Protein AF-A0A968FVG3-F1 (afdb_monomer)

Nearest PDB structures (foldseek):
  3k1j-assembly1_B  TM=2.838E-01  e=2.269E+00  Thermococcus onnurineus NA1
  4jqs-assembly1_A  TM=3.815E-01  e=6.740E+00  Bacteroides uniformis ATCC 8492
  3k1j-assembly1_A  TM=2.733E-01  e=5.134E+00  Thermococcus onnurineus NA1

Foldseek 3Di:
DPDPPDPDDFDKDKDADPAPEEDEEEDAPDVVCCVQLVVVVVCVVVVVCPVVRNHYTYMYRSHPPD

pLDDT: mean 89.64, std 12.91, range [44.47, 98.0]

Structure (mmCIF, N/CA/C/O backbone):
data_AF-A0A968FVG3-F1
#
_entry.id   AF-A0A968FVG3-F1
#
loop_
_atom_site.group_PDB
_atom_site.id
_atom_site.type_symbol
_atom_site.label_atom_id
_atom_site.label_alt_id
_atom_site.label_comp_id
_atom_site.label_asym_id
_atom_site.label_entity_id
_atom_site.label_seq_id
_atom_site.pdbx_PDB_ins_code
_atom_site.Cartn_x
_atom_site.Cartn_y
_atom_site.Cartn_z
_atom_site.occupancy
_atom_site.B_iso_or_equiv
_atom_site.auth_seq_id
_atom_site.auth_comp_id
_atom_site.auth_asym_id
_atom_site.auth_atom_id
_atom_site.pdbx_PDB_model_num
ATOM 1 N N . MET A 1 1 ? 20.767 1.786 -26.483 1.00 44.47 1 MET A N 1
ATOM 2 C CA . MET A 1 1 ? 20.633 2.924 -25.554 1.00 44.47 1 MET A CA 1
ATOM 3 C C . MET A 1 1 ? 20.018 2.374 -24.278 1.00 44.47 1 MET A C 1
ATOM 5 O O . MET A 1 1 ? 18.895 1.893 -24.377 1.00 44.47 1 MET A O 1
ATOM 9 N N . PRO A 1 2 ? 20.725 2.314 -23.139 1.00 45.47 2 PRO A N 1
ATOM 10 C CA . PRO A 1 2 ? 20.056 2.009 -21.878 1.00 45.47 2 PRO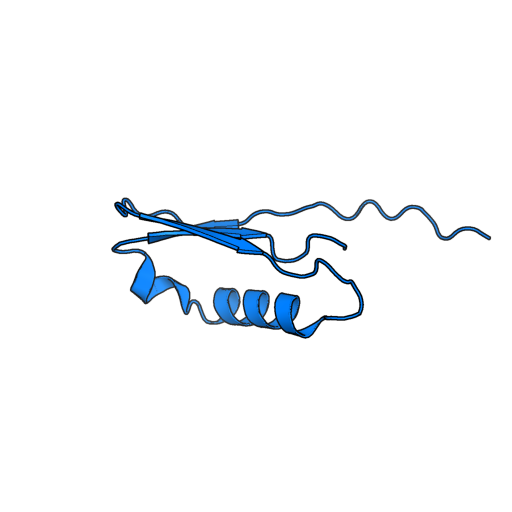 A CA 1
ATOM 11 C C . PRO A 1 2 ? 19.055 3.137 -21.587 1.00 45.47 2 PRO A C 1
ATOM 13 O O . PRO A 1 2 ? 19.357 4.306 -21.834 1.00 45.47 2 PRO A O 1
ATOM 16 N N . ALA A 1 3 ? 17.841 2.776 -21.171 1.00 57.16 3 ALA A N 1
ATOM 17 C CA . ALA A 1 3 ? 16.802 3.737 -20.821 1.00 57.16 3 ALA A CA 1
ATOM 18 C C . ALA A 1 3 ? 17.298 4.653 -19.684 1.00 57.16 3 ALA A C 1
ATOM 20 O O . ALA A 1 3 ? 18.067 4.190 -18.837 1.00 57.16 3 ALA A O 1
ATOM 21 N N . PRO A 1 4 ? 16.904 5.939 -19.659 1.00 56.69 4 PRO A N 1
ATOM 22 C CA . PRO A 1 4 ? 17.266 6.833 -18.567 1.00 56.69 4 PRO A CA 1
ATOM 23 C C . PRO A 1 4 ? 16.803 6.212 -17.246 1.00 56.69 4 PRO A C 1
ATOM 25 O O . PRO A 1 4 ? 15.645 5.805 -17.128 1.00 56.69 4 PRO A O 1
ATOM 28 N N . HIS A 1 5 ? 17.715 6.113 -16.275 1.00 59.22 5 HIS A N 1
ATOM 29 C CA . HIS A 1 5 ? 17.385 5.718 -14.909 1.00 59.22 5 HIS A CA 1
ATOM 30 C C . HIS A 1 5 ? 16.355 6.714 -14.380 1.00 59.22 5 HIS A C 1
ATOM 32 O O . HIS A 1 5 ? 16.682 7.847 -14.039 1.00 59.22 5 HIS A O 1
ATOM 38 N N . SER A 1 6 ? 15.092 6.311 -14.421 1.00 63.91 6 SER A N 1
ATOM 39 C CA . SER A 1 6 ? 13.989 7.103 -13.907 1.00 63.91 6 SER A CA 1
ATOM 40 C C . SER A 1 6 ? 13.943 6.813 -12.415 1.00 63.91 6 SER A C 1
ATOM 42 O O . SER A 1 6 ? 13.701 5.679 -12.011 1.00 63.91 6 SER A O 1
ATOM 44 N N . GLU A 1 7 ? 14.282 7.803 -11.593 1.00 81.94 7 GLU A N 1
ATOM 45 C CA . GLU A 1 7 ? 14.185 7.674 -10.141 1.00 81.94 7 GLU A CA 1
ATOM 46 C C . GLU A 1 7 ? 12.705 7.693 -9.749 1.00 81.94 7 GLU A C 1
ATOM 48 O O . GLU A 1 7 ? 12.116 8.748 -9.514 1.00 81.94 7 GLU A O 1
ATOM 53 N N . TYR A 1 8 ? 12.077 6.519 -9.720 1.00 89.06 8 TYR A N 1
ATOM 54 C CA . TYR A 1 8 ? 10.738 6.378 -9.169 1.00 89.06 8 TYR A CA 1
ATOM 55 C C . TYR A 1 8 ? 10.829 6.220 -7.646 1.00 89.06 8 TYR A C 1
ATOM 57 O O . TYR A 1 8 ? 11.479 5.288 -7.162 1.00 89.06 8 TYR A O 1
ATOM 65 N N . PRO A 1 9 ? 10.212 7.118 -6.856 1.00 90.81 9 PRO A N 1
ATOM 66 C CA . PRO A 1 9 ? 10.279 7.029 -5.407 1.00 90.81 9 PRO A CA 1
ATOM 67 C C . PRO A 1 9 ? 9.472 5.833 -4.897 1.00 90.81 9 PRO A C 1
ATOM 69 O O . PRO A 1 9 ? 8.318 5.628 -5.273 1.00 90.81 9 PRO A O 1
ATOM 72 N N . LEU A 1 10 ? 10.057 5.090 -3.958 1.00 92.38 10 LEU A N 1
ATOM 73 C CA . LEU A 1 10 ? 9.322 4.112 -3.165 1.00 92.38 10 LEU A CA 1
ATOM 74 C C . LEU A 1 10 ? 8.484 4.842 -2.115 1.00 92.38 10 LEU A C 1
ATOM 76 O O . LEU A 1 10 ? 9.010 5.455 -1.185 1.00 92.38 10 LEU A O 1
ATOM 80 N N . CYS A 1 11 ? 7.166 4.767 -2.269 1.00 93.06 11 CYS A N 1
ATOM 81 C CA . CYS A 1 11 ? 6.210 5.421 -1.386 1.00 93.06 11 CYS A CA 1
ATOM 82 C C . CYS A 1 11 ? 5.629 4.432 -0.371 1.00 93.06 11 CYS A C 1
ATOM 84 O O . CYS A 1 11 ? 5.292 3.300 -0.709 1.00 93.06 11 CYS A O 1
ATOM 86 N N . ALA A 1 12 ? 5.436 4.893 0.865 1.00 95.19 12 ALA A N 1
ATOM 87 C CA . ALA A 1 12 ? 4.683 4.175 1.885 1.00 95.19 12 ALA A CA 1
ATOM 88 C C . ALA A 1 12 ? 3.570 5.070 2.441 1.00 95.19 12 ALA A C 1
ATOM 90 O O . ALA A 1 12 ? 3.805 6.226 2.795 1.00 95.19 12 ALA A O 1
ATOM 91 N N . VAL A 1 13 ? 2.359 4.529 2.546 1.00 95.44 13 VAL A N 1
ATOM 92 C CA . VAL A 1 13 ? 1.188 5.214 3.103 1.00 95.44 13 VAL A CA 1
ATOM 93 C C . VAL A 1 13 ? 0.882 4.609 4.464 1.00 95.44 13 VAL A C 1
ATOM 95 O O . VAL A 1 13 ? 0.630 3.414 4.570 1.00 95.44 13 VAL A O 1
ATOM 98 N N . SER A 1 14 ? 0.895 5.428 5.513 1.00 94.50 14 SER A N 1
ATOM 99 C CA . SER A 1 14 ? 0.547 4.992 6.869 1.00 94.50 14 SER A CA 1
ATOM 100 C C . SER A 1 14 ? -0.803 5.566 7.282 1.00 94.50 14 SER A C 1
ATOM 102 O O . SER A 1 14 ? -0.990 6.781 7.315 1.00 94.50 14 SER A O 1
ATOM 104 N N . LEU A 1 15 ? -1.742 4.684 7.615 1.00 94.25 15 LEU A N 1
ATOM 105 C CA . LEU A 1 15 ? -3.084 5.006 8.085 1.00 94.25 15 LEU A CA 1
ATOM 106 C C . LEU A 1 15 ? -3.210 4.534 9.540 1.00 94.25 15 LEU A C 1
ATOM 108 O O . LEU A 1 15 ? -3.448 3.355 9.801 1.00 94.25 15 LEU A O 1
ATOM 112 N N . ALA A 1 16 ? -3.029 5.447 10.495 1.00 79.25 16 ALA A N 1
ATOM 113 C CA . ALA A 1 16 ? -3.060 5.138 11.925 1.00 79.25 16 ALA A CA 1
ATOM 114 C C . ALA A 1 16 ? -4.208 5.863 12.639 1.00 79.25 16 ALA A C 1
ATOM 116 O O . ALA A 1 16 ? -4.402 7.069 12.466 1.00 79.25 16 ALA A O 1
ATOM 117 N N . ARG A 1 17 ? -4.953 5.134 13.483 1.00 66.56 17 ARG A N 1
ATOM 118 C CA . ARG A 1 17 ? -5.865 5.726 14.474 1.00 66.56 17 ARG A CA 1
ATOM 119 C C . ARG A 1 17 ? -5.977 4.866 15.737 1.00 66.56 17 ARG A C 1
ATOM 121 O O . ARG A 1 17 ? -7.032 4.315 16.020 1.00 66.56 17 ARG A O 1
ATOM 128 N N . GLY A 1 18 ? -4.889 4.782 16.508 1.00 69.81 18 GLY A N 1
ATOM 129 C CA . GLY A 1 18 ? -4.903 4.234 17.874 1.00 69.81 18 GLY A CA 1
ATOM 130 C C . GLY A 1 18 ? -5.392 2.785 17.990 1.00 69.81 18 GLY A C 1
ATOM 131 O O . GLY A 1 18 ? -5.912 2.404 19.036 1.00 69.81 18 GLY A O 1
ATOM 132 N N . GLY A 1 19 ? -5.279 2.009 16.909 1.00 73.44 19 GLY A N 1
ATOM 133 C CA . GLY A 1 19 ? -5.616 0.590 16.891 1.00 73.44 19 GLY A CA 1
ATOM 134 C C . GLY A 1 19 ? -4.569 -0.237 17.639 1.00 73.44 19 GLY A C 1
ATOM 135 O O . GLY A 1 19 ? -3.402 0.136 17.702 1.00 73.44 19 GLY A O 1
ATOM 136 N N . SER A 1 20 ? -4.979 -1.372 18.203 1.00 84.94 20 SER A N 1
ATOM 137 C CA . SER A 1 20 ? -4.093 -2.297 18.928 1.00 84.94 20 SER A CA 1
ATOM 138 C C . SER A 1 20 ? -3.355 -3.285 18.019 1.00 84.94 20 SER A C 1
ATOM 140 O O . SER A 1 20 ? -2.503 -4.034 18.496 1.00 84.94 20 SER A O 1
ATOM 142 N N . HIS A 1 21 ? -3.694 -3.328 16.728 1.00 93.69 21 HIS A N 1
ATOM 143 C CA . HIS A 1 21 ? -3.117 -4.247 15.748 1.00 93.69 21 HIS A CA 1
ATOM 144 C C . HIS A 1 21 ? -2.475 -3.489 14.591 1.00 93.69 21 HIS A C 1
ATOM 146 O O . HIS A 1 21 ? -2.889 -2.379 14.266 1.00 93.69 21 HIS A O 1
ATOM 152 N N . ARG A 1 22 ? -1.493 -4.110 13.932 1.00 95.06 22 ARG A N 1
ATOM 153 C CA . ARG A 1 22 ? -0.788 -3.524 12.790 1.00 95.06 22 ARG A CA 1
ATOM 154 C C . ARG A 1 22 ? -0.726 -4.504 11.629 1.00 95.06 22 ARG A C 1
ATOM 156 O O . ARG A 1 22 ? -0.459 -5.685 11.835 1.00 95.06 22 ARG A O 1
ATOM 163 N N . VAL A 1 23 ? -0.943 -3.996 10.421 1.00 96.25 23 VAL A N 1
ATOM 164 C CA . VAL A 1 23 ? -0.817 -4.754 9.173 1.00 96.25 23 VAL A CA 1
ATOM 165 C C . VAL A 1 23 ? -0.002 -3.967 8.148 1.00 96.25 23 VAL A C 1
ATOM 167 O O . VAL A 1 23 ? -0.110 -2.743 8.057 1.00 96.25 23 VAL A O 1
ATOM 170 N N . LEU A 1 24 ? 0.821 -4.687 7.387 1.00 96.88 24 LEU A N 1
ATOM 171 C CA . LEU A 1 24 ? 1.514 -4.191 6.203 1.00 96.88 24 LEU A CA 1
ATOM 172 C C . LEU A 1 24 ? 0.901 -4.862 4.976 1.00 96.88 24 LEU A C 1
ATOM 174 O O . LEU A 1 24 ? 0.779 -6.086 4.946 1.00 96.88 24 LEU A O 1
ATOM 178 N N . ILE A 1 25 ? 0.547 -4.067 3.973 1.00 97.31 25 ILE A N 1
ATOM 179 C CA . ILE A 1 25 ? 0.051 -4.547 2.687 1.00 97.31 25 ILE A CA 1
ATOM 180 C C . ILE A 1 25 ? 0.970 -4.000 1.599 1.00 97.31 25 ILE A C 1
ATOM 182 O O . ILE A 1 25 ? 1.192 -2.794 1.522 1.00 97.31 25 ILE A O 1
ATOM 186 N N . SER A 1 26 ? 1.516 -4.873 0.762 1.00 96.94 26 SER A N 1
ATOM 187 C CA . SER A 1 26 ? 2.397 -4.479 -0.335 1.00 96.94 26 SER A CA 1
ATOM 188 C C . SER 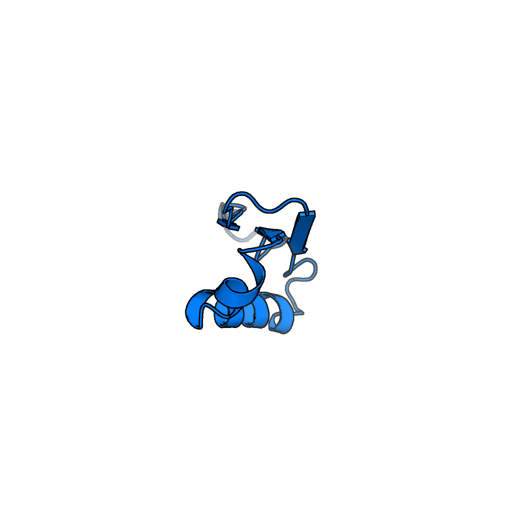A 1 26 ? 1.945 -5.061 -1.664 1.00 96.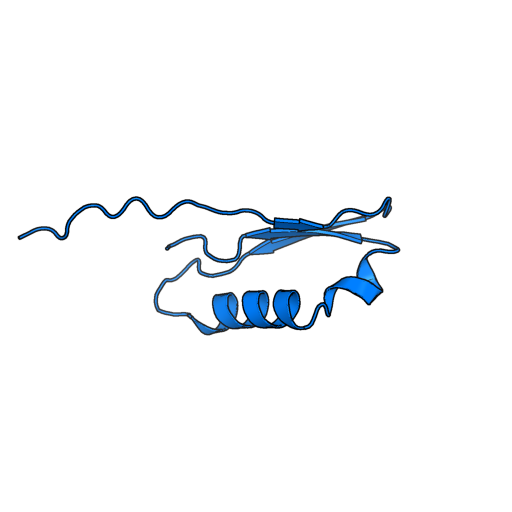94 26 SER A C 1
ATOM 190 O O . SER A 1 26 ? 1.422 -6.175 -1.697 1.00 96.94 26 SER A O 1
ATOM 192 N N . ALA A 1 27 ? 2.194 -4.332 -2.748 1.00 97.62 27 ALA A N 1
ATOM 193 C CA . ALA A 1 27 ? 1.940 -4.786 -4.110 1.00 97.62 27 ALA A CA 1
ATOM 194 C C . ALA A 1 27 ? 3.047 -4.339 -5.080 1.00 97.62 27 ALA A C 1
ATOM 196 O O . ALA A 1 27 ? 3.982 -3.632 -4.698 1.00 97.62 27 ALA A O 1
ATOM 197 N N . GLY A 1 28 ? 2.955 -4.804 -6.329 1.00 96.00 28 GLY A N 1
ATOM 198 C CA . GLY A 1 28 ? 3.908 -4.471 -7.388 1.00 96.00 28 GLY A CA 1
ATOM 199 C C . GLY A 1 28 ? 5.308 -5.022 -7.128 1.00 96.00 28 GLY A C 1
ATOM 200 O O . GLY A 1 28 ? 6.275 -4.292 -7.279 1.00 96.00 28 GLY A O 1
ATOM 201 N N . ILE A 1 29 ? 5.434 -6.273 -6.666 1.00 95.69 29 ILE A N 1
ATOM 202 C CA . ILE A 1 29 ? 6.741 -6.954 -6.566 1.00 95.69 29 ILE A CA 1
ATOM 203 C C . ILE A 1 29 ? 7.226 -7.331 -7.975 1.00 95.69 29 ILE A C 1
ATOM 205 O O . ILE A 1 29 ? 8.386 -7.106 -8.320 1.00 95.69 29 ILE A O 1
ATOM 209 N N . HIS A 1 30 ? 6.315 -7.837 -8.809 1.00 93.19 30 HIS A N 1
ATOM 210 C CA . HIS A 1 30 ? 6.539 -8.094 -10.229 1.00 93.19 30 HIS A CA 1
ATOM 211 C C . HIS A 1 30 ? 5.841 -7.001 -11.052 1.00 93.19 30 HIS A C 1
ATOM 213 O O . HIS A 1 30 ? 4.657 -6.728 -10.851 1.00 93.19 30 HIS A O 1
ATOM 219 N N . GLY A 1 31 ? 6.582 -6.331 -11.942 1.00 89.06 31 GLY A N 1
ATOM 220 C CA . GLY A 1 31 ? 6.086 -5.166 -12.693 1.00 89.06 31 GLY A CA 1
ATOM 221 C C . GLY A 1 31 ? 5.059 -5.508 -13.780 1.00 89.06 31 GLY A C 1
ATOM 222 O O . GLY A 1 31 ? 4.338 -4.636 -14.256 1.00 89.06 31 GLY A O 1
ATOM 223 N N . ASP A 1 32 ? 4.964 -6.779 -14.157 1.00 93.44 32 ASP A N 1
ATOM 224 C CA . ASP A 1 32 ? 3.980 -7.329 -15.089 1.00 93.44 32 ASP A CA 1
ATOM 225 C C . ASP A 1 32 ? 2.689 -7.814 -14.399 1.00 93.44 32 ASP A C 1
ATOM 227 O O . ASP A 1 32 ? 1.761 -8.261 -15.074 1.00 93.44 32 ASP A O 1
ATOM 231 N N . GLU A 1 33 ? 2.580 -7.654 -13.073 1.00 95.31 33 GLU A N 1
ATOM 232 C CA . GLU A 1 33 ? 1.397 -7.980 -12.264 1.00 95.31 33 GLU A CA 1
ATOM 233 C C . GLU A 1 33 ? 0.680 -6.705 -11.747 1.00 95.31 33 GLU A C 1
ATOM 235 O O . GLU A 1 33 ? 0.634 -6.444 -10.538 1.00 95.31 33 GLU A O 1
ATOM 240 N N . PRO A 1 34 ? 0.064 -5.882 -12.622 1.00 95.81 34 PRO A N 1
ATOM 241 C CA . PRO A 1 34 ? -0.472 -4.569 -12.240 1.00 95.81 34 PRO A CA 1
ATOM 242 C C . PRO A 1 34 ? -1.695 -4.643 -11.318 1.00 95.81 34 PRO A C 1
ATOM 244 O O . PRO A 1 34 ? -1.990 -3.696 -10.593 1.00 95.81 34 PRO A O 1
ATOM 247 N N . ALA A 1 35 ? -2.412 -5.772 -11.311 1.00 97.81 35 ALA A N 1
ATOM 248 C CA . ALA A 1 35 ? -3.673 -5.913 -10.587 1.00 97.81 35 ALA A CA 1
ATOM 249 C C . ALA A 1 35 ? -3.534 -5.643 -9.077 1.00 97.81 35 ALA A C 1
ATOM 251 O O . ALA A 1 35 ? -4.445 -5.081 -8.473 1.00 97.81 35 ALA A O 1
ATOM 252 N N . GLY A 1 36 ? -2.398 -6.003 -8.467 1.00 97.12 36 GLY A N 1
ATOM 253 C CA . GLY A 1 36 ? -2.147 -5.723 -7.052 1.00 97.12 36 GLY A CA 1
ATOM 254 C C . GLY A 1 36 ? -1.983 -4.228 -6.764 1.00 97.12 36 GLY A C 1
ATOM 255 O O . GLY A 1 36 ? -2.520 -3.735 -5.774 1.00 97.12 36 GLY A O 1
ATOM 256 N N . VAL A 1 37 ? -1.273 -3.508 -7.639 1.00 97.44 37 VAL A N 1
ATOM 257 C CA . VAL A 1 37 ? -1.071 -2.054 -7.524 1.00 97.44 37 VAL A CA 1
ATOM 258 C C . VAL A 1 37 ? -2.420 -1.344 -7.644 1.00 97.44 37 VAL A C 1
ATOM 260 O O . VAL A 1 37 ? -2.801 -0.582 -6.755 1.00 97.44 37 VAL A O 1
ATOM 263 N N . GLU A 1 38 ? -3.189 -1.681 -8.682 1.00 98.00 38 GLU A N 1
ATOM 264 C CA . GLU A 1 38 ? -4.517 -1.108 -8.932 1.00 98.00 38 GLU A CA 1
ATOM 265 C C . GLU A 1 38 ? -5.509 -1.417 -7.805 1.00 98.00 38 GLU A C 1
ATOM 267 O O . GLU A 1 38 ? -6.281 -0.548 -7.401 1.00 98.00 38 GLU A O 1
ATO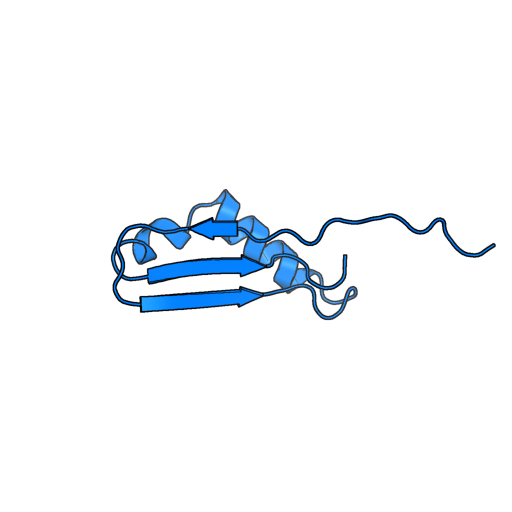M 272 N N . ALA A 1 39 ? -5.463 -2.621 -7.226 1.00 97.81 39 ALA A N 1
ATOM 273 C CA . ALA A 1 39 ? -6.300 -2.967 -6.080 1.00 97.81 39 ALA A CA 1
ATOM 274 C C . ALA A 1 39 ? -6.009 -2.074 -4.861 1.00 97.81 39 ALA A C 1
ATOM 276 O O . ALA A 1 39 ? -6.943 -1.645 -4.180 1.00 97.81 39 ALA A O 1
ATOM 277 N N . LEU A 1 40 ? -4.737 -1.753 -4.592 1.00 97.12 40 LEU A N 1
ATOM 278 C CA . LEU A 1 40 ? -4.376 -0.851 -3.493 1.00 97.12 40 LEU A CA 1
ATOM 279 C C . LEU A 1 40 ? -4.750 0.603 -3.783 1.00 97.12 40 LEU A C 1
ATOM 281 O O . LEU A 1 40 ? -5.250 1.279 -2.878 1.00 97.12 40 LEU A O 1
ATOM 285 N N . CYS A 1 41 ? -4.579 1.071 -5.020 1.00 96.12 41 CYS A N 1
ATOM 286 C CA . CYS A 1 41 ? -5.075 2.381 -5.445 1.00 96.12 41 CYS A CA 1
ATOM 287 C C . CYS A 1 41 ? -6.592 2.476 -5.235 1.00 96.12 41 CYS A C 1
ATOM 289 O O . CYS A 1 41 ? -7.062 3.361 -4.518 1.00 96.12 41 CYS A O 1
ATOM 291 N N . HIS A 1 42 ? -7.348 1.498 -5.734 1.00 97.88 42 HIS A N 1
ATOM 292 C CA . HIS A 1 42 ? -8.801 1.437 -5.597 1.00 97.88 42 HIS A CA 1
ATOM 293 C C . HIS A 1 42 ? -9.255 1.420 -4.128 1.00 97.88 42 HIS A C 1
ATOM 295 O O . HIS A 1 42 ? -10.145 2.179 -3.733 1.00 97.88 42 HIS A O 1
ATOM 301 N N . PHE A 1 43 ? -8.609 0.598 -3.295 1.00 96.88 43 PHE A N 1
ATOM 302 C CA . PHE A 1 43 ? -8.874 0.504 -1.858 1.00 96.88 43 PHE A CA 1
ATOM 303 C C . PHE A 1 43 ? -8.664 1.846 -1.132 1.00 96.88 43 PHE A C 1
ATOM 305 O O . PHE A 1 43 ? -9.464 2.229 -0.264 1.00 96.88 43 PHE A O 1
ATOM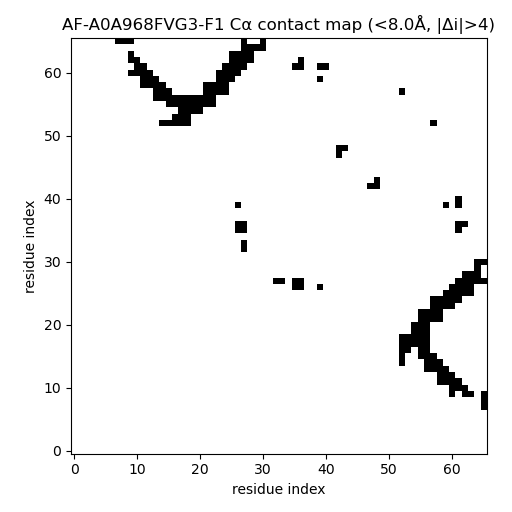 312 N N . LEU A 1 44 ? -7.611 2.587 -1.498 1.00 96.19 44 LEU A N 1
ATOM 313 C CA . LEU A 1 44 ? -7.307 3.913 -0.954 1.00 96.19 44 LEU A CA 1
ATOM 314 C C . LEU A 1 44 ? -8.296 4.979 -1.440 1.00 96.19 44 LEU A C 1
ATOM 316 O O . LEU A 1 44 ? -8.850 5.720 -0.620 1.00 96.19 44 LEU A O 1
ATOM 320 N N . GLU A 1 45 ? -8.548 5.039 -2.745 1.00 96.88 45 GLU A N 1
ATOM 321 C CA . GLU A 1 45 ? -9.441 6.012 -3.385 1.00 96.88 45 GLU A CA 1
ATOM 322 C C . GLU A 1 45 ? -10.873 5.901 -2.860 1.00 96.88 45 GLU A C 1
ATOM 324 O O . GLU A 1 45 ? -11.506 6.905 -2.517 1.00 96.88 45 GLU A O 1
ATOM 329 N N . ARG A 1 46 ? -11.362 4.668 -2.706 1.00 97.88 46 ARG A N 1
ATOM 330 C CA . ARG A 1 46 ? -12.703 4.378 -2.177 1.00 97.88 46 ARG A CA 1
ATOM 331 C C . ARG A 1 46 ? -12.788 4.434 -0.659 1.00 97.88 46 ARG A C 1
ATOM 333 O O . ARG A 1 46 ? -13.882 4.362 -0.098 1.00 97.88 46 ARG A O 1
ATOM 340 N N . ARG A 1 47 ? -11.651 4.624 0.014 1.00 96.19 47 ARG A N 1
ATOM 341 C CA . ARG A 1 47 ? -11.536 4.723 1.475 1.00 96.19 47 ARG A CA 1
ATOM 342 C C . ARG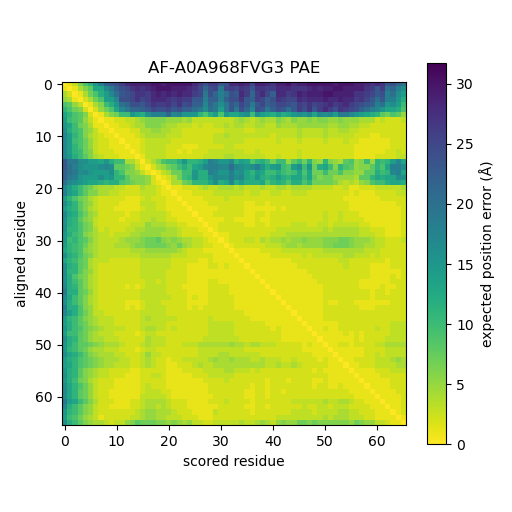 A 1 47 ? -12.090 3.498 2.203 1.00 96.19 47 ARG A C 1
ATOM 344 O O . ARG A 1 47 ? -12.620 3.622 3.312 1.00 96.19 47 ARG A O 1
ATOM 351 N N . GLU A 1 48 ? -11.946 2.321 1.604 1.00 95.56 48 GLU A N 1
ATOM 352 C CA . GLU A 1 48 ? -12.446 1.054 2.155 1.00 95.56 48 GLU A CA 1
ATOM 353 C C . GLU A 1 48 ? -11.715 0.667 3.452 1.00 95.56 48 GLU A C 1
ATOM 355 O O . GLU A 1 48 ? -12.278 -0.007 4.311 1.00 95.56 48 GLU A O 1
ATOM 360 N N . TYR A 1 49 ? -10.516 1.218 3.678 1.00 94.12 49 TYR A N 1
ATOM 361 C CA . TYR A 1 49 ? -9.762 1.082 4.927 1.00 94.12 49 TYR A CA 1
ATOM 362 C C . TYR A 1 49 ? -10.484 1.617 6.177 1.00 94.12 49 TYR A C 1
ATOM 364 O O . TYR A 1 49 ? -10.145 1.235 7.299 1.00 94.12 49 TYR A O 1
ATOM 372 N N . ARG A 1 50 ? -11.456 2.528 6.027 1.00 94.44 50 ARG A N 1
ATOM 373 C CA . ARG A 1 50 ? -12.042 3.283 7.151 1.00 94.44 50 ARG A CA 1
ATOM 374 C C . ARG A 1 50 ? -12.683 2.408 8.222 1.00 94.44 50 ARG A C 1
ATOM 376 O O . ARG A 1 50 ? -12.567 2.737 9.401 1.00 94.44 50 ARG A O 1
ATOM 383 N N . SER A 1 51 ? -13.349 1.323 7.832 1.00 92.94 51 SER A N 1
ATOM 384 C CA . SER A 1 51 ? -14.004 0.397 8.767 1.00 92.94 51 SER A CA 1
ATOM 385 C C . SER A 1 51 ? -12.999 -0.352 9.653 1.00 92.94 51 SER A C 1
ATOM 387 O O . SER A 1 51 ? -13.343 -0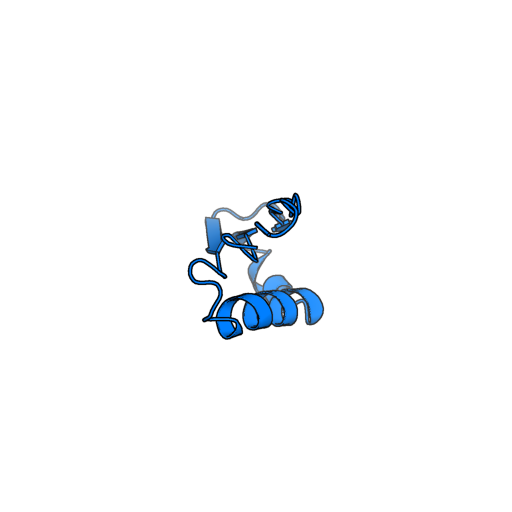.757 10.763 1.00 92.94 51 SER A O 1
ATOM 389 N N . PHE A 1 52 ? -11.746 -0.483 9.210 1.00 93.00 52 PHE A N 1
ATOM 390 C CA . PHE A 1 52 ? -10.698 -1.220 9.917 1.00 93.00 52 PHE 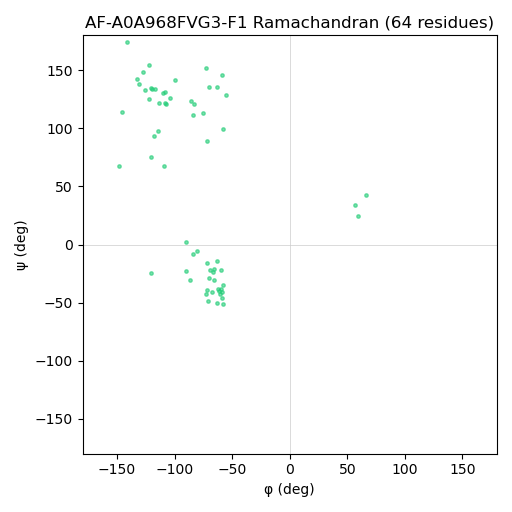A CA 1
ATOM 391 C C . PHE A 1 52 ? -9.897 -0.349 10.896 1.00 93.00 52 PHE A C 1
ATOM 393 O O . PHE A 1 52 ? -9.362 -0.875 11.875 1.00 93.00 52 PHE A O 1
ATOM 400 N N . LEU A 1 53 ? -9.874 0.978 10.705 1.00 92.94 53 LEU A N 1
ATOM 401 C CA . LEU A 1 53 ? -9.036 1.905 11.486 1.00 92.94 53 LEU A CA 1
ATOM 402 C C . LEU A 1 53 ? -9.352 1.964 12.989 1.00 92.94 53 LEU A C 1
ATOM 404 O O . LEU A 1 53 ? -8.552 2.498 13.747 1.00 92.94 53 LEU A O 1
ATOM 408 N N . ARG A 1 54 ? -10.496 1.432 13.446 1.00 91.88 54 ARG A N 1
ATOM 409 C CA . ARG A 1 54 ? -10.784 1.306 14.889 1.00 91.88 54 ARG A CA 1
ATOM 410 C C . ARG A 1 54 ? -9.838 0.319 15.582 1.00 91.88 54 ARG A C 1
ATOM 412 O O . ARG A 1 54 ? -9.582 0.464 16.771 1.00 91.88 54 ARG A O 1
ATOM 419 N N . HIS A 1 55 ? -9.373 -0.697 14.861 1.00 93.44 55 HIS A N 1
ATOM 420 C CA . HIS A 1 55 ? -8.604 -1.805 15.432 1.00 93.44 55 HIS A CA 1
ATOM 421 C C . HIS A 1 55 ? -7.211 -1.934 14.817 1.00 93.44 55 HIS A C 1
ATOM 423 O O . HIS A 1 55 ? -6.314 -2.457 15.475 1.00 93.44 55 HIS A O 1
ATOM 429 N N . TRP A 1 56 ? -7.032 -1.450 13.585 1.00 95.19 56 TRP A N 1
ATOM 430 C CA . TRP A 1 56 ? -5.825 -1.655 12.797 1.00 95.19 56 TRP A CA 1
ATOM 431 C C . TRP A 1 56 ? -5.136 -0.343 12.440 1.00 95.19 56 TRP A C 1
ATOM 433 O O . TRP A 1 56 ? -5.756 0.590 11.930 1.00 95.19 56 TRP A O 1
ATOM 443 N N . GLU A 1 57 ? -3.826 -0.325 12.633 1.00 95.69 57 GLU A N 1
ATOM 444 C CA . GLU A 1 57 ? -2.899 0.534 11.914 1.00 95.69 57 GLU A CA 1
ATOM 445 C C . GLU A 1 57 ? -2.513 -0.158 10.607 1.00 95.69 57 GLU A C 1
ATOM 447 O O . GLU A 1 57 ? -2.028 -1.294 10.609 1.00 95.69 57 GLU A O 1
ATOM 452 N N . ILE A 1 58 ? -2.742 0.515 9.484 1.00 96.69 58 ILE A N 1
ATOM 453 C CA . ILE A 1 58 ? -2.526 -0.052 8.153 1.00 96.69 58 ILE A CA 1
ATOM 454 C C . ILE A 1 58 ? -1.378 0.702 7.496 1.00 96.69 58 ILE A C 1
ATOM 456 O O . ILE A 1 58 ? -1.446 1.918 7.321 1.00 96.69 58 ILE A O 1
ATOM 460 N N . VAL A 1 59 ? -0.330 -0.021 7.115 1.00 96.44 59 VAL A N 1
ATOM 461 C CA . VAL A 1 59 ? 0.767 0.498 6.295 1.00 96.44 59 VAL A CA 1
ATOM 462 C C . VAL A 1 59 ? 0.654 -0.119 4.910 1.00 96.44 59 VAL A C 1
ATOM 464 O O . VAL A 1 59 ? 0.504 -1.333 4.792 1.00 96.44 59 VAL A O 1
ATOM 467 N N . LEU A 1 60 ? 0.720 0.702 3.867 1.00 97.50 60 LEU A N 1
ATOM 468 C CA . LEU A 1 60 ? 0.651 0.262 2.480 1.00 97.50 60 LEU A CA 1
ATOM 469 C C . LEU A 1 60 ? 1.921 0.654 1.726 1.00 97.50 60 LEU A C 1
ATOM 471 O O . LEU A 1 60 ? 2.353 1.802 1.818 1.00 97.50 60 LEU A O 1
ATOM 475 N N . ILE A 1 61 ? 2.475 -0.274 0.949 1.00 97.31 61 ILE A N 1
ATOM 476 C CA . ILE A 1 61 ? 3.532 -0.020 -0.040 1.00 97.31 61 ILE A CA 1
ATOM 477 C C . ILE A 1 61 ? 2.948 -0.393 -1.410 1.00 97.31 61 ILE A C 1
ATOM 479 O O . ILE A 1 61 ? 2.940 -1.573 -1.764 1.00 97.31 61 ILE A O 1
ATOM 483 N N . PRO A 1 62 ? 2.372 0.572 -2.148 1.00 95.31 62 PRO A N 1
ATOM 484 C CA . PRO A 1 62 ? 1.540 0.272 -3.308 1.00 95.31 62 PRO A CA 1
ATOM 485 C C . PRO A 1 62 ? 2.317 -0.283 -4.505 1.00 95.31 62 PRO A C 1
ATOM 487 O O . PRO A 1 62 ? 1.744 -1.054 -5.265 1.00 95.31 62 PRO A O 1
ATOM 490 N N . CYS A 1 63 ? 3.595 0.073 -4.664 1.00 96.62 63 CYS A N 1
ATOM 491 C CA . CYS A 1 63 ? 4.451 -0.433 -5.734 1.00 96.62 63 CYS A CA 1
ATOM 492 C C . CYS A 1 63 ? 5.898 -0.572 -5.236 1.00 96.62 63 CYS A C 1
ATOM 494 O O . CYS A 1 63 ? 6.528 0.427 -4.887 1.00 96.62 63 CYS A O 1
ATOM 496 N N . ILE A 1 64 ? 6.398 -1.808 -5.153 1.00 95.00 64 ILE A N 1
ATOM 497 C CA . ILE A 1 64 ? 7.776 -2.119 -4.729 1.00 95.00 64 ILE A CA 1
ATOM 498 C C . ILE A 1 64 ? 8.760 -2.064 -5.905 1.00 95.00 64 ILE A C 1
ATOM 500 O O . ILE A 1 64 ? 9.930 -1.743 -5.709 1.00 95.00 64 ILE A O 1
ATOM 504 N N . ASN A 1 65 ? 8.295 -2.375 -7.110 1.00 92.62 65 ASN A N 1
ATOM 505 C CA . ASN A 1 65 ? 9.071 -2.394 -8.343 1.00 92.62 65 ASN A CA 1
ATOM 506 C C . ASN A 1 65 ? 8.457 -1.403 -9.352 1.00 92.62 65 ASN A C 1
ATOM 508 O O . ASN A 1 65 ? 7.711 -1.832 -10.236 1.00 92.62 65 ASN A O 1
ATOM 512 N N . PRO A 1 66 ? 8.668 -0.090 -9.138 1.00 86.69 66 PRO A N 1
ATOM 513 C CA . PRO A 1 66 ? 8.103 0.971 -9.967 1.00 86.69 66 PRO A CA 1
ATOM 514 C C . PRO A 1 66 ? 8.790 1.145 -11.329 1.00 86.69 66 PRO A C 1
ATOM 516 O O . PRO A 1 66 ? 9.997 0.830 -11.451 1.00 86.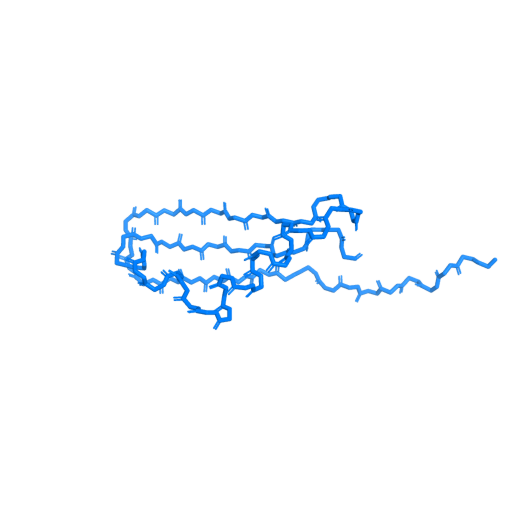69 66 PRO A O 1
#

Radius of gyration: 14.18 Å; Cα contacts (8 Å, |Δi|>4): 102; chains: 1; bounding box: 35×16×44 Å

Mean predicted aligned error: 5.41 Å

Secondary structure (DSSP, 8-state):
-PPP--------EEE-SS-SEEEEEE--SSTT-HHHHHHHHHHHHTTGGGGTTTTEEEEEE--S--

Solvent-accessible surface area (backbone atoms only — not comparable to full-atom values): 3944 Å² total; per-residue (Å²): 130,83,75,79,86,71,88,68,81,80,56,71,50,78,48,75,50,90,28,90,39,78,50,80,48,76,22,18,77,50,72,90,47,57,67,48,26,52,50,48,51,50,40,57,77,71,48,64,59,62,83,46,29,71,46,28,25,43,36,35,30,47,42,72,44,116

Sequence (66 aa):
MPAPHSEYPLCAVSLARGGSHRVLISAGIHGDEPAGVEALCHFLERREYRSFLRHWEIVLIPCINP